Protein AF-A0AAI9PMK7-F1 (afdb_monomer)

Structure (mmCIF, N/CA/C/O backbone):
data_AF-A0AAI9PMK7-F1
#
_entry.id   AF-A0AAI9PMK7-F1
#
loop_
_atom_site.group_PDB
_atom_site.id
_atom_site.type_symbol
_atom_site.label_atom_id
_atom_site.label_alt_id
_atom_site.label_comp_id
_atom_site.label_asym_id
_atom_site.label_entity_id
_atom_site.label_seq_id
_atom_site.pdbx_PDB_ins_code
_atom_site.Cartn_x
_atom_site.Cartn_y
_atom_site.Cartn_z
_atom_site.occupancy
_atom_site.B_iso_or_equiv
_atom_site.auth_seq_id
_atom_site.auth_comp_id
_atom_site.auth_asym_id
_atom_site.auth_atom_id
_atom_site.pdbx_PDB_model_num
ATOM 1 N N . MET A 1 1 ? 12.288 7.461 -36.447 1.00 53.22 1 MET A N 1
ATOM 2 C CA . MET A 1 1 ? 11.816 7.222 -35.068 1.00 53.22 1 MET A CA 1
ATOM 3 C C . MET A 1 1 ? 13.022 6.824 -34.246 1.00 53.22 1 MET A C 1
ATOM 5 O O . MET A 1 1 ? 13.619 5.803 -34.551 1.00 53.22 1 MET A O 1
ATOM 9 N N . ILE A 1 2 ? 13.436 7.657 -33.293 1.00 51.16 2 ILE A N 1
ATOM 10 C CA . ILE A 1 2 ? 14.436 7.251 -32.299 1.00 51.16 2 ILE A CA 1
ATOM 11 C C . ILE A 1 2 ? 13.703 6.283 -31.358 1.00 51.16 2 ILE A C 1
ATOM 13 O O . ILE A 1 2 ? 12.635 6.6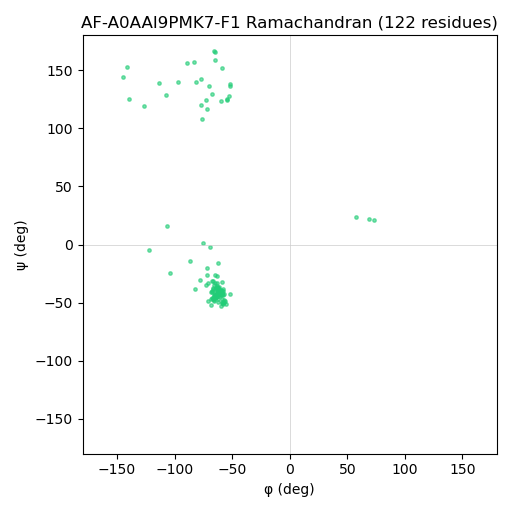67 -30.873 1.00 51.16 2 ILE A O 1
ATOM 17 N N . PRO A 1 3 ? 14.173 5.041 -31.144 1.00 48.94 3 PRO A N 1
ATOM 18 C CA . PRO A 1 3 ? 13.580 4.184 -30.127 1.00 48.94 3 PRO A CA 1
ATOM 19 C C . PRO A 1 3 ? 13.724 4.900 -28.783 1.00 48.94 3 PRO A C 1
ATOM 21 O O . PRO A 1 3 ? 14.827 5.304 -28.412 1.00 48.94 3 PRO A O 1
ATOM 24 N N . ALA A 1 4 ? 12.604 5.126 -28.094 1.00 60.56 4 ALA A N 1
ATOM 25 C CA . ALA A 1 4 ? 12.638 5.645 -26.736 1.00 60.56 4 ALA A CA 1
ATOM 26 C C . ALA A 1 4 ? 13.528 4.708 -25.913 1.00 60.56 4 ALA A C 1
ATOM 28 O O . ALA A 1 4 ? 13.316 3.493 -25.930 1.00 60.56 4 ALA A O 1
ATOM 29 N N . ALA A 1 5 ? 14.550 5.259 -25.255 1.00 56.66 5 ALA A N 1
ATOM 30 C CA . ALA A 1 5 ? 15.340 4.490 -24.307 1.00 56.66 5 ALA A CA 1
ATOM 31 C C . ALA A 1 5 ? 14.370 3.825 -23.315 1.00 56.66 5 ALA A C 1
ATOM 33 O O . ALA A 1 5 ? 13.404 4.485 -22.908 1.00 56.66 5 ALA A O 1
ATOM 34 N N . PRO A 1 6 ? 14.564 2.540 -22.966 1.00 59.81 6 PRO A N 1
ATOM 35 C CA . PRO A 1 6 ? 13.723 1.903 -21.965 1.00 59.81 6 PRO A CA 1
ATOM 36 C C . PRO A 1 6 ? 13.742 2.781 -20.714 1.00 59.81 6 PRO A C 1
ATOM 38 O O . PRO A 1 6 ? 14.812 3.202 -20.267 1.00 59.81 6 PRO A O 1
ATOM 41 N N . LEU A 1 7 ? 12.550 3.125 -20.213 1.00 58.16 7 LEU A N 1
ATOM 42 C CA . LEU A 1 7 ? 12.427 3.873 -18.966 1.00 58.16 7 LEU A CA 1
ATOM 43 C C . LEU A 1 7 ? 13.248 3.137 -17.897 1.00 58.16 7 LEU A C 1
ATOM 45 O O . LEU A 1 7 ?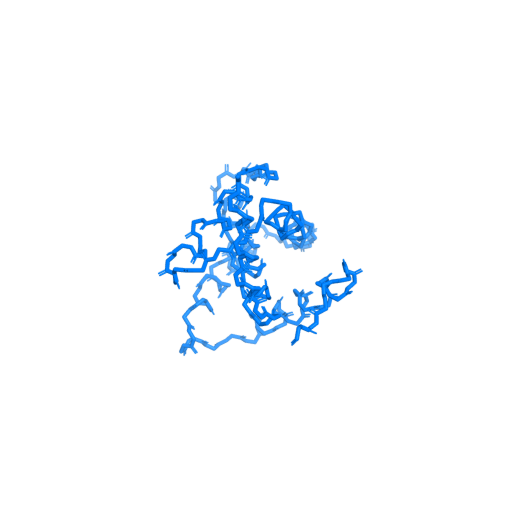 13.218 1.902 -17.881 1.00 58.16 7 LEU A O 1
ATOM 49 N N . PRO A 1 8 ? 14.005 3.857 -17.050 1.00 61.84 8 PRO A N 1
ATOM 50 C CA . PRO A 1 8 ? 14.774 3.215 -15.997 1.00 61.84 8 PRO A CA 1
ATOM 51 C C . PRO A 1 8 ? 13.832 2.348 -15.164 1.00 61.84 8 PRO A C 1
ATOM 53 O O . PRO A 1 8 ? 12.803 2.830 -14.685 1.00 61.84 8 PRO A O 1
ATOM 56 N N . ARG A 1 9 ? 14.161 1.060 -15.045 1.00 76.44 9 ARG A N 1
ATOM 57 C CA . ARG A 1 9 ? 13.415 0.154 -14.179 1.00 76.44 9 ARG A CA 1
ATOM 58 C C . ARG A 1 9 ? 13.658 0.589 -12.741 1.00 76.44 9 ARG A C 1
ATOM 60 O O . ARG A 1 9 ? 14.796 0.841 -12.352 1.00 76.44 9 ARG A O 1
ATOM 67 N N . ILE A 1 10 ? 12.579 0.743 -11.986 1.00 88.75 10 ILE A N 1
ATOM 68 C CA . ILE A 1 10 ? 12.679 0.929 -10.541 1.00 88.75 10 ILE A CA 1
ATOM 69 C C . ILE A 1 10 ? 12.963 -0.427 -9.900 1.00 88.75 10 ILE A C 1
ATOM 71 O O . ILE A 1 10 ? 12.409 -1.441 -10.338 1.00 88.75 10 ILE A O 1
ATOM 75 N N . ASP A 1 11 ? 13.799 -0.418 -8.866 1.00 92.00 11 ASP A N 1
ATOM 76 C CA . ASP A 1 11 ? 14.137 -1.627 -8.125 1.00 92.00 11 ASP A CA 1
ATOM 77 C C . ASP A 1 11 ? 12.925 -2.207 -7.376 1.00 92.00 11 ASP A C 1
ATOM 79 O O . ASP A 1 11 ? 11.868 -1.578 -7.214 1.00 92.00 11 ASP A O 1
ATOM 83 N N . PHE A 1 12 ? 13.086 -3.444 -6.914 1.00 93.31 12 PHE A N 1
ATOM 84 C CA . PHE A 1 12 ? 12.041 -4.174 -6.209 1.00 93.31 12 PHE A CA 1
ATOM 85 C C . PHE A 1 12 ? 11.581 -3.460 -4.929 1.00 93.31 12 PHE A C 1
ATOM 87 O O . PHE A 1 12 ? 10.383 -3.372 -4.661 1.00 93.31 12 PHE A O 1
ATOM 94 N N . ASN A 1 13 ? 12.509 -2.872 -4.169 1.00 94.25 13 ASN A N 1
ATOM 95 C CA . ASN A 1 13 ? 12.186 -2.143 -2.940 1.00 94.25 13 ASN A CA 1
ATOM 96 C C . ASN A 1 13 ? 11.312 -0.913 -3.209 1.00 94.25 13 ASN A C 1
ATOM 98 O O . ASN A 1 13 ? 10.382 -0.637 -2.454 1.00 94.25 13 ASN A O 1
ATOM 102 N N . THR A 1 14 ? 11.549 -0.212 -4.315 1.00 95.38 14 THR A N 1
ATOM 103 C CA . THR A 1 14 ? 10.718 0.912 -4.748 1.00 95.38 14 THR A CA 1
ATOM 104 C C . THR A 1 14 ? 9.326 0.435 -5.155 1.00 95.38 14 THR A C 1
ATOM 106 O O . THR A 1 14 ? 8.339 1.088 -4.820 1.00 95.38 14 THR A O 1
ATOM 109 N N . ARG A 1 15 ? 9.209 -0.716 -5.837 1.00 96.25 15 ARG A N 1
ATOM 110 C CA . ARG A 1 15 ? 7.902 -1.322 -6.168 1.00 96.25 15 ARG A CA 1
ATOM 111 C C . ARG A 1 15 ? 7.133 -1.715 -4.909 1.00 96.25 15 ARG A C 1
ATOM 113 O O . ARG A 1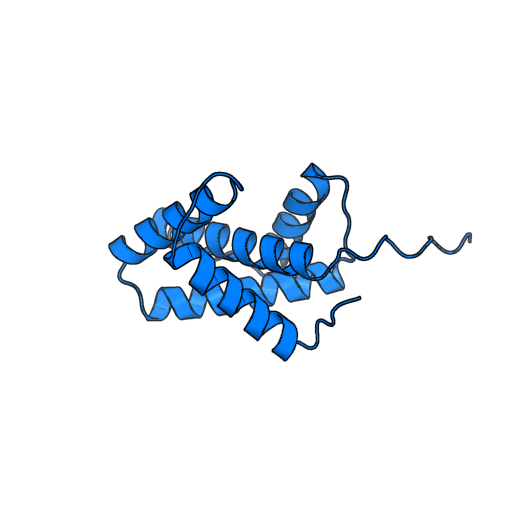 15 ? 5.942 -1.425 -4.828 1.00 96.25 15 ARG A O 1
ATOM 120 N N . LYS A 1 16 ? 7.822 -2.299 -3.924 1.00 97.25 16 LYS A N 1
ATOM 121 C CA . LYS A 1 16 ? 7.277 -2.645 -2.606 1.00 97.25 16 LYS A CA 1
ATOM 122 C C . LYS A 1 16 ? 6.760 -1.415 -1.863 1.00 97.25 16 LYS A C 1
ATOM 124 O O . LYS A 1 16 ? 5.589 -1.377 -1.498 1.00 97.25 16 LYS A O 1
ATOM 129 N N . ALA A 1 17 ? 7.592 -0.382 -1.723 1.00 97.25 17 ALA A N 1
ATOM 130 C CA . ALA A 1 17 ? 7.209 0.873 -1.076 1.00 97.25 17 ALA A CA 1
ATOM 131 C C . ALA A 1 17 ? 6.031 1.559 -1.788 1.00 97.25 17 ALA A C 1
ATOM 133 O O . ALA A 1 17 ? 5.124 2.081 -1.143 1.00 97.25 17 ALA A O 1
ATOM 134 N N . LEU A 1 18 ? 6.010 1.517 -3.123 1.00 97.81 18 LEU A N 1
ATOM 135 C CA . LEU A 1 18 ? 4.908 2.051 -3.911 1.00 97.81 18 LEU A CA 1
ATOM 136 C C . LEU A 1 18 ? 3.610 1.259 -3.691 1.00 97.81 18 LEU A C 1
ATOM 138 O O . LEU A 1 18 ? 2.577 1.869 -3.436 1.00 97.81 18 LEU A O 1
ATOM 142 N N . MET A 1 19 ? 3.634 -0.076 -3.754 1.00 98.25 19 MET A N 1
ATOM 143 C CA . MET A 1 19 ? 2.447 -0.900 -3.487 1.00 98.25 19 MET A CA 1
ATOM 144 C C . MET A 1 19 ? 1.897 -0.663 -2.073 1.00 98.25 19 MET A C 1
ATOM 146 O O . MET A 1 19 ? 0.685 -0.511 -1.904 1.00 98.25 19 MET A O 1
ATOM 150 N N . PHE A 1 20 ? 2.783 -0.563 -1.082 1.00 98.69 20 PHE A N 1
ATOM 151 C CA . PHE A 1 20 ? 2.432 -0.231 0.295 1.00 98.69 20 PHE A CA 1
ATOM 152 C C . PHE A 1 20 ? 1.730 1.133 0.393 1.00 98.69 20 PHE A C 1
ATOM 154 O O . PHE A 1 20 ? 0.620 1.220 0.920 1.00 98.69 20 PHE A O 1
ATOM 161 N N . ALA A 1 21 ? 2.310 2.180 -0.205 1.00 98.50 21 ALA A N 1
ATOM 162 C CA . ALA A 1 21 ? 1.722 3.520 -0.216 1.00 98.50 21 ALA A CA 1
ATOM 163 C C . ALA A 1 21 ? 0.347 3.554 -0.903 1.00 98.50 21 ALA A C 1
ATOM 165 O O . ALA A 1 21 ? -0.591 4.163 -0.396 1.00 98.50 21 ALA A O 1
ATOM 166 N N . LEU A 1 22 ? 0.198 2.869 -2.042 1.00 98.69 22 LEU A N 1
ATOM 167 C CA . LEU A 1 22 ? -1.085 2.776 -2.746 1.00 98.69 22 LEU A CA 1
ATOM 168 C C . LEU A 1 22 ? -2.150 2.063 -1.906 1.00 98.69 22 LEU A C 1
ATOM 170 O O . LEU A 1 22 ? -3.312 2.463 -1.925 1.00 98.69 22 LEU A O 1
ATOM 174 N N . THR A 1 23 ? -1.763 1.025 -1.164 1.00 98.81 23 THR A N 1
ATOM 175 C CA . THR A 1 23 ? -2.668 0.295 -0.268 1.00 98.81 23 THR A CA 1
ATOM 176 C C . THR A 1 23 ? -3.153 1.202 0.862 1.00 98.81 23 THR A C 1
ATOM 178 O O . THR A 1 23 ? -4.358 1.280 1.103 1.00 98.81 23 THR A O 1
ATOM 181 N N . ALA A 1 24 ? -2.245 1.953 1.494 1.00 98.56 24 ALA A N 1
ATOM 182 C CA . ALA A 1 24 ? -2.585 2.918 2.539 1.00 98.56 24 ALA A CA 1
ATOM 183 C C . ALA A 1 24 ? -3.597 3.970 2.043 1.00 98.56 24 ALA A C 1
ATOM 185 O O . ALA A 1 24 ? -4.623 4.205 2.682 1.00 98.56 24 ALA A O 1
ATOM 186 N N . GLU A 1 25 ? -3.350 4.550 0.864 1.00 98.44 25 GLU A N 1
ATOM 187 C CA . GLU A 1 25 ? -4.218 5.553 0.226 1.00 98.44 25 GLU A CA 1
ATOM 188 C C . GLU A 1 25 ? -5.610 4.992 -0.103 1.00 98.44 25 GLU A C 1
ATOM 190 O O . GLU A 1 25 ? -6.629 5.654 0.105 1.00 98.44 25 GLU A O 1
ATOM 195 N N . ARG A 1 26 ? -5.683 3.740 -0.572 1.00 98.56 26 ARG A N 1
ATOM 196 C CA . ARG A 1 26 ? -6.960 3.055 -0.828 1.00 98.56 26 ARG A CA 1
ATOM 197 C C . ARG A 1 26 ? -7.748 2.817 0.456 1.00 98.56 26 ARG A C 1
ATOM 199 O O . ARG A 1 26 ? -8.957 3.043 0.463 1.00 98.56 26 ARG A O 1
ATOM 206 N N . LEU A 1 27 ? -7.085 2.378 1.526 1.00 98.56 27 LEU A N 1
ATOM 207 C CA . LEU A 1 27 ? -7.728 2.153 2.821 1.00 98.56 27 LEU A CA 1
ATOM 208 C C . LEU A 1 27 ? -8.234 3.461 3.433 1.00 98.56 27 LEU A C 1
ATOM 210 O O . LEU A 1 27 ? -9.374 3.496 3.892 1.00 98.56 27 LEU A O 1
ATOM 214 N N . SER A 1 28 ? -7.440 4.536 3.378 1.00 98.19 28 SER A N 1
ATOM 215 C CA . SER A 1 28 ? -7.877 5.867 3.820 1.00 98.19 28 SER A CA 1
ATOM 216 C C . SER A 1 28 ? -9.117 6.313 3.033 1.00 98.19 28 SER A C 1
ATOM 218 O O . SER A 1 28 ? -10.161 6.572 3.632 1.00 98.19 28 SER A O 1
ATOM 220 N N . ALA A 1 29 ? -9.086 6.259 1.694 1.00 98.06 29 ALA A N 1
ATOM 221 C CA . ALA A 1 29 ? -10.242 6.610 0.864 1.00 98.06 29 ALA A CA 1
ATOM 222 C C . ALA A 1 29 ? -11.493 5.764 1.182 1.00 98.06 29 ALA A C 1
ATOM 224 O O . ALA A 1 29 ? -12.614 6.286 1.241 1.00 98.06 29 ALA A O 1
ATOM 225 N N . PHE A 1 30 ? -11.318 4.464 1.426 1.00 98.50 30 PHE A N 1
ATOM 226 C CA . PHE A 1 30 ? -12.422 3.578 1.771 1.00 98.50 30 PHE A CA 1
ATOM 227 C C . PHE A 1 30 ? -13.005 3.885 3.152 1.00 98.50 30 PHE A C 1
ATOM 229 O O . PHE A 1 30 ? -14.216 4.065 3.279 1.00 98.50 30 PHE A O 1
ATOM 236 N N . TYR A 1 31 ? -12.182 3.962 4.193 1.00 98.31 31 TYR A N 1
ATOM 237 C CA . TYR A 1 31 ? -12.685 4.105 5.557 1.00 98.31 31 TYR A CA 1
ATOM 238 C C . TYR A 1 31 ? -13.143 5.528 5.893 1.00 98.31 31 TYR A C 1
ATOM 240 O O . TYR A 1 31 ? -14.089 5.703 6.677 1.00 98.31 31 TYR A O 1
ATOM 248 N N . GLU A 1 32 ? -12.531 6.545 5.287 1.00 97.56 32 GLU A N 1
ATOM 249 C CA . GLU A 1 32 ? -12.902 7.947 5.490 1.00 97.56 32 GLU A CA 1
ATOM 250 C C . GLU A 1 32 ? -14.092 8.368 4.627 1.00 97.56 32 GLU A C 1
ATOM 252 O O . GLU A 1 32 ? -14.951 9.120 5.093 1.00 97.56 32 GLU A O 1
ATOM 257 N N . HIS A 1 33 ? -14.171 7.883 3.385 1.00 96.94 33 HIS A N 1
ATOM 258 C CA . HIS A 1 33 ? -15.141 8.382 2.404 1.00 96.94 33 HIS A CA 1
ATOM 259 C C . HIS A 1 33 ? -16.073 7.310 1.833 1.00 96.94 33 HIS A C 1
ATOM 261 O O . HIS A 1 33 ? -16.985 7.637 1.074 1.00 96.94 33 HIS A O 1
ATOM 267 N N . GLY A 1 34 ? -15.885 6.036 2.185 1.00 97.19 34 GLY A N 1
ATOM 268 C CA . GLY A 1 34 ? -16.671 4.929 1.636 1.00 97.19 34 GLY A CA 1
ATOM 269 C C . GLY A 1 34 ? -16.383 4.666 0.157 1.00 97.19 34 GLY A C 1
ATOM 270 O O . GLY A 1 34 ? -17.237 4.114 -0.537 1.00 97.19 34 GLY A O 1
ATOM 271 N N . GLN A 1 35 ? -15.222 5.094 -0.350 1.00 97.38 35 GLN A N 1
ATOM 272 C CA . GLN A 1 35 ? -14.898 5.053 -1.774 1.00 97.38 35 GLN A CA 1
ATOM 273 C C . GLN A 1 35 ? -13.769 4.083 -2.083 1.00 97.38 35 GLN A C 1
ATOM 275 O O . GLN A 1 35 ? -12.744 4.053 -1.413 1.00 97.38 35 GLN A O 1
ATOM 280 N N . TRP A 1 36 ? -13.936 3.348 -3.176 1.00 97.81 36 TRP A N 1
ATOM 281 C CA . TRP A 1 36 ? -12.885 2.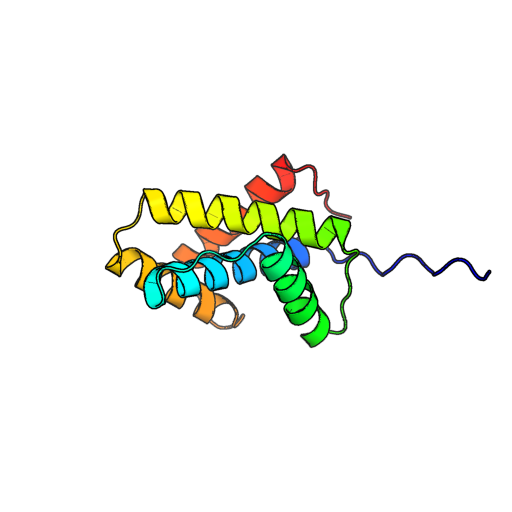517 -3.739 1.00 97.81 36 TRP A CA 1
ATOM 282 C C . TRP A 1 36 ? -12.354 3.137 -5.020 1.00 97.81 36 TRP A C 1
ATOM 284 O O . TRP A 1 36 ? -13.126 3.458 -5.927 1.00 97.81 36 TRP A O 1
ATOM 294 N N . MET A 1 37 ? -11.034 3.284 -5.105 1.00 97.56 37 MET A N 1
ATOM 295 C CA . MET A 1 37 ? -10.390 3.767 -6.320 1.00 97.56 37 MET A CA 1
ATOM 296 C C . MET A 1 37 ? -10.486 2.714 -7.424 1.00 97.56 37 MET A C 1
ATOM 298 O O . MET A 1 37 ? -10.196 1.536 -7.217 1.00 97.56 37 MET A O 1
ATOM 302 N N . THR A 1 38 ? -10.811 3.151 -8.635 1.00 97.88 38 THR A N 1
ATOM 303 C CA . THR A 1 38 ? -10.680 2.304 -9.827 1.00 97.88 38 THR A CA 1
ATOM 304 C C . THR A 1 38 ? -9.212 1.958 -10.098 1.00 97.88 38 THR A C 1
ATOM 306 O O . THR A 1 38 ? -8.300 2.689 -9.698 1.00 97.88 38 THR A O 1
ATOM 309 N N . GLU A 1 39 ? -8.962 0.885 -10.849 1.00 97.19 39 GLU A N 1
ATOM 310 C CA . GLU A 1 39 ? -7.616 0.520 -11.321 1.00 97.19 39 GLU A CA 1
ATOM 311 C C . GLU A 1 39 ? -6.916 1.706 -12.020 1.00 97.19 39 GLU A C 1
ATOM 313 O O . GLU A 1 39 ? -5.746 1.995 -11.765 1.00 97.19 39 GLU A O 1
ATOM 318 N N . GLY A 1 40 ? -7.646 2.452 -12.859 1.00 97.94 40 GLY A N 1
ATOM 319 C CA . GLY A 1 40 ? -7.122 3.623 -13.569 1.00 97.94 40 GLY A CA 1
ATOM 320 C C . GLY A 1 40 ? -6.759 4.797 -12.652 1.00 97.94 40 GLY A C 1
ATOM 321 O O . GLY A 1 40 ? -5.740 5.461 -12.875 1.00 97.94 40 GLY A O 1
ATOM 322 N N . GLN A 1 41 ? -7.550 5.036 -11.600 1.00 98.31 41 GLN A N 1
ATOM 323 C CA . GLN A 1 41 ? -7.223 6.032 -10.574 1.00 98.31 41 GLN A CA 1
ATOM 324 C C . GLN A 1 41 ? -5.973 5.621 -9.793 1.00 98.31 41 GLN A C 1
ATOM 326 O O . GLN A 1 41 ? -5.066 6.439 -9.651 1.00 98.31 41 GLN A O 1
ATOM 331 N N . GLY A 1 42 ? -5.859 4.353 -9.388 1.00 98.31 42 GLY A N 1
ATOM 332 C CA . GLY A 1 42 ? -4.661 3.852 -8.710 1.00 98.31 42 GLY A CA 1
ATOM 333 C C . GLY A 1 42 ? -3.406 3.892 -9.593 1.00 98.31 42 GLY A C 1
ATOM 334 O O . GLY A 1 42 ? -2.342 4.301 -9.137 1.00 98.31 42 GLY A O 1
ATOM 335 N N . ALA A 1 43 ? -3.515 3.601 -10.894 1.00 98.31 43 ALA A N 1
ATOM 336 C CA . ALA A 1 43 ? -2.384 3.709 -11.824 1.00 98.31 43 ALA A CA 1
ATOM 337 C C . ALA A 1 43 ? -1.938 5.171 -12.041 1.00 98.31 43 ALA A C 1
ATOM 339 O O . ALA A 1 43 ? -0.753 5.455 -12.266 1.00 98.31 43 ALA A O 1
ATOM 340 N N . THR A 1 44 ? -2.881 6.115 -11.968 1.00 98.38 44 THR A N 1
ATOM 341 C CA . THR A 1 44 ? -2.585 7.555 -11.950 1.00 98.38 44 THR A CA 1
ATOM 342 C C . THR A 1 44 ? -1.888 7.950 -10.652 1.00 98.38 44 THR A C 1
ATOM 344 O O . THR A 1 44 ? -0.841 8.594 -10.707 1.00 98.38 44 THR A O 1
ATOM 347 N N . LEU A 1 45 ? -2.405 7.505 -9.502 1.00 98.12 45 LEU A N 1
ATOM 348 C CA . LEU A 1 45 ? -1.801 7.739 -8.191 1.00 98.12 45 LEU A CA 1
ATOM 349 C C . LEU A 1 45 ? -0.363 7.209 -8.130 1.00 98.12 45 LEU A C 1
ATOM 351 O O . LEU A 1 45 ? 0.533 7.927 -7.693 1.00 98.12 45 LEU A O 1
ATOM 355 N N . ALA A 1 46 ? -0.115 6.018 -8.678 1.00 98.12 46 ALA A N 1
ATOM 356 C CA . ALA A 1 46 ? 1.221 5.441 -8.776 1.00 98.12 46 ALA A CA 1
ATOM 357 C C . ALA A 1 46 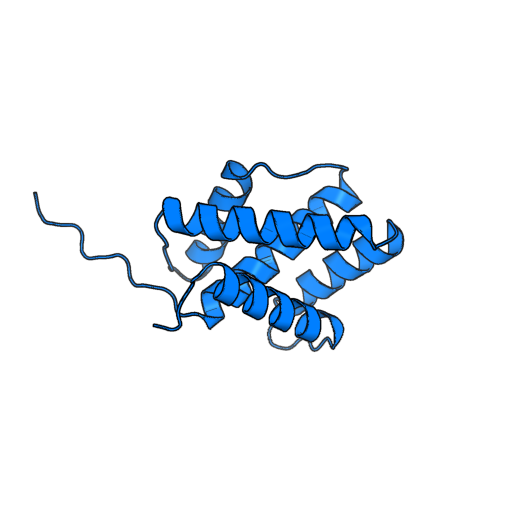? 2.180 6.318 -9.592 1.00 98.12 46 ALA A C 1
ATOM 359 O O . ALA A 1 46 ? 3.324 6.543 -9.202 1.00 98.12 46 ALA A O 1
ATOM 360 N N . GLY A 1 47 ? 1.701 6.864 -10.715 1.00 97.56 47 GLY A N 1
ATOM 361 C CA . GLY A 1 47 ? 2.475 7.814 -11.514 1.00 97.56 47 GLY A CA 1
ATOM 362 C C . GLY A 1 47 ? 2.806 9.090 -10.737 1.00 97.56 47 GLY A C 1
ATOM 363 O O . GLY A 1 47 ? 3.945 9.553 -10.778 1.00 97.56 47 GLY A O 1
ATOM 364 N N . ASN A 1 48 ? 1.840 9.620 -9.983 1.00 97.56 48 ASN A N 1
ATOM 365 C CA . ASN A 1 48 ? 2.043 10.803 -9.150 1.00 97.56 48 ASN A CA 1
ATOM 366 C C . ASN A 1 48 ? 3.066 10.538 -8.040 1.00 97.56 48 ASN A C 1
ATOM 368 O O . ASN A 1 48 ? 3.972 11.350 -7.855 1.00 97.56 48 ASN A O 1
ATOM 372 N N . TRP A 1 49 ? 2.968 9.399 -7.350 1.00 96.56 49 TRP A N 1
ATOM 373 C CA . TRP A 1 49 ? 3.914 8.992 -6.309 1.00 96.56 49 TRP A CA 1
ATOM 374 C C . TRP A 1 49 ? 5.347 8.914 -6.853 1.00 96.56 49 TRP A C 1
ATOM 376 O O . TRP A 1 49 ? 6.240 9.570 -6.322 1.00 96.56 49 TRP A O 1
ATOM 386 N N . LEU A 1 50 ? 5.551 8.223 -7.983 1.00 95.62 50 LEU A N 1
ATOM 387 C CA . LEU A 1 50 ? 6.866 8.084 -8.627 1.00 95.62 50 LEU A CA 1
ATOM 388 C C . LEU A 1 50 ? 7.448 9.428 -9.084 1.00 95.62 50 LEU A C 1
ATOM 390 O O . LEU A 1 50 ? 8.652 9.672 -8.963 1.00 95.62 50 LEU A O 1
ATOM 394 N N . SER A 1 51 ? 6.589 10.327 -9.574 1.00 94.75 51 SER A N 1
ATOM 395 C CA . SER A 1 51 ? 7.016 11.628 -10.090 1.00 94.75 51 SER A CA 1
ATOM 396 C C . SER A 1 51 ? 7.669 12.522 -9.027 1.00 94.75 51 SER A C 1
ATOM 398 O O . SER A 1 51 ? 8.548 13.315 -9.371 1.00 94.75 51 SER A O 1
ATOM 400 N N . ARG A 1 52 ? 7.320 12.345 -7.739 1.00 92.69 52 ARG A N 1
ATOM 401 C CA . ARG A 1 52 ? 7.928 13.069 -6.602 1.00 92.69 52 ARG A CA 1
ATOM 402 C C . ARG A 1 52 ? 9.442 12.845 -6.522 1.00 92.69 52 ARG A C 1
ATOM 404 O O . ARG A 1 52 ? 10.175 13.771 -6.188 1.00 92.69 52 ARG A O 1
ATOM 411 N N . SER A 1 53 ? 9.904 11.661 -6.927 1.00 89.88 53 SER A N 1
ATOM 412 C CA . SER A 1 53 ? 11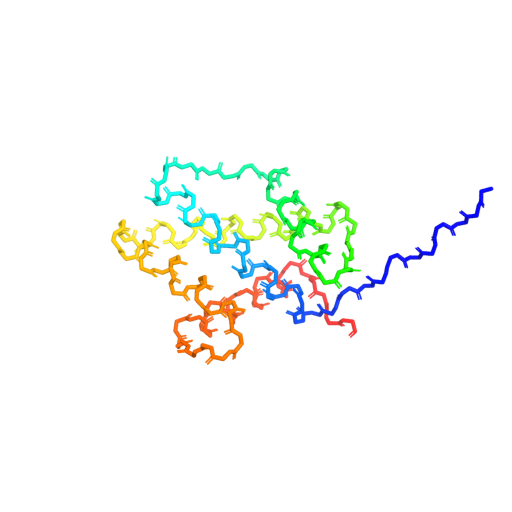.321 11.272 -6.958 1.00 89.88 53 SER A CA 1
ATOM 413 C C . SER A 1 53 ? 11.904 11.231 -8.375 1.00 89.88 53 SER A C 1
ATOM 415 O O . SER A 1 53 ? 12.968 10.658 -8.590 1.00 89.88 53 SER A O 1
ATOM 417 N N . LYS A 1 54 ? 11.222 1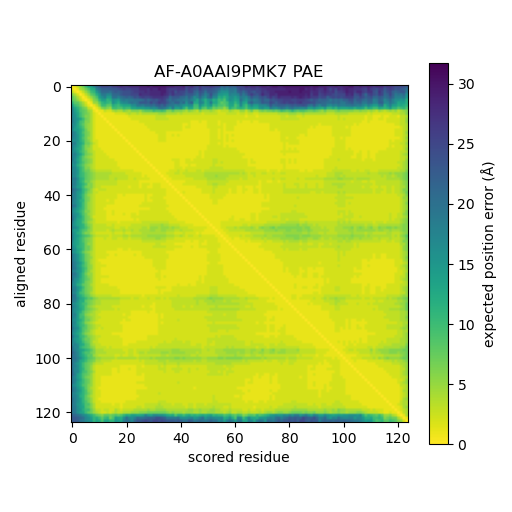1.840 -9.360 1.00 91.31 54 LYS A N 1
ATOM 418 C CA . LYS A 1 54 ? 11.595 11.822 -10.791 1.00 91.31 54 LYS A CA 1
ATOM 419 C C . LYS A 1 54 ? 11.715 10.410 -11.388 1.00 91.31 54 LYS A C 1
ATOM 421 O O . LYS A 1 54 ? 12.394 10.225 -12.397 1.00 91.31 54 LYS A O 1
ATOM 426 N N . LEU A 1 55 ? 11.042 9.432 -10.788 1.00 92.69 55 LEU A N 1
ATOM 427 C CA . LEU A 1 55 ? 10.958 8.069 -11.297 1.00 92.69 55 LEU A CA 1
ATOM 428 C C . LEU A 1 55 ? 9.767 7.933 -12.244 1.00 92.69 55 LEU A C 1
ATOM 430 O O . LEU A 1 55 ? 8.799 8.697 -12.178 1.00 92.69 55 LEU A O 1
ATOM 434 N N . GLN A 1 56 ? 9.839 6.954 -13.141 1.00 91.25 56 GLN A N 1
ATOM 435 C CA . GLN A 1 56 ? 8.768 6.647 -14.081 1.00 91.25 56 GLN A CA 1
ATOM 436 C C . GLN A 1 56 ? 8.629 5.144 -14.267 1.00 91.25 56 GLN A C 1
ATOM 438 O O . GLN A 1 56 ? 9.586 4.393 -14.126 1.00 91.25 56 GLN A O 1
ATOM 443 N N . LEU A 1 57 ? 7.413 4.730 -14.609 1.00 91.31 57 LEU A N 1
ATOM 444 C CA . LEU A 1 57 ? 7.056 3.345 -14.861 1.00 91.31 57 LEU A CA 1
ATOM 445 C C . LEU A 1 57 ? 6.015 3.303 -15.985 1.00 91.31 57 LEU A C 1
ATOM 447 O O . LEU A 1 57 ? 5.151 4.194 -16.072 1.00 91.31 57 LEU A O 1
ATOM 451 N N . ALA A 1 58 ? 6.077 2.288 -16.849 1.00 92.50 58 ALA A N 1
ATOM 452 C CA . ALA A 1 58 ? 5.106 2.143 -17.927 1.00 92.50 58 ALA A CA 1
ATOM 453 C C . ALA A 1 58 ? 3.677 2.032 -17.365 1.00 92.50 58 ALA A C 1
ATOM 455 O O . ALA A 1 58 ? 3.458 1.567 -16.247 1.00 92.50 58 ALA A O 1
ATOM 456 N N . LEU A 1 59 ? 2.670 2.462 -18.137 1.00 94.38 59 LEU A N 1
ATOM 457 C CA . LEU A 1 59 ? 1.272 2.390 -17.686 1.00 94.38 59 LEU A CA 1
ATOM 458 C C . LEU A 1 59 ? 0.851 0.950 -17.350 1.00 94.38 59 LEU A C 1
ATOM 460 O O . LEU A 1 59 ? 0.135 0.750 -16.375 1.00 94.38 59 LEU A O 1
ATOM 464 N N . SER A 1 60 ? 1.303 -0.034 -18.131 1.00 93.50 60 SER A N 1
ATOM 465 C CA . SER A 1 60 ? 1.029 -1.455 -17.889 1.00 93.50 60 SER A CA 1
ATOM 466 C C . SER A 1 60 ? 1.547 -1.918 -16.530 1.00 93.50 60 SER A C 1
ATOM 468 O O . SER A 1 60 ? 0.830 -2.580 -15.795 1.00 93.50 60 SER A O 1
ATOM 470 N N . GLU A 1 61 ? 2.756 -1.518 -16.152 1.00 93.81 61 GLU A N 1
ATOM 471 C CA . GLU A 1 61 ? 3.331 -1.880 -14.857 1.00 93.81 61 GLU A CA 1
ATOM 472 C C . GLU A 1 61 ? 2.659 -1.118 -13.702 1.00 93.81 61 GLU A C 1
ATOM 474 O O . GLU A 1 61 ? 2.439 -1.677 -12.631 1.00 93.81 61 GLU A O 1
ATOM 479 N N . ARG A 1 62 ? 2.259 0.146 -13.916 1.00 96.62 62 ARG A N 1
ATOM 480 C CA . ARG A 1 62 ? 1.495 0.907 -12.908 1.00 96.62 62 ARG A CA 1
ATOM 481 C C . ARG A 1 62 ? 0.124 0.292 -12.653 1.00 96.62 62 ARG A C 1
ATOM 483 O O . ARG A 1 62 ? -0.366 0.362 -11.533 1.00 96.62 62 ARG A O 1
ATOM 490 N N . ARG A 1 63 ? -0.485 -0.302 -13.680 1.00 97.31 63 ARG A N 1
ATOM 491 C CA . ARG A 1 63 ? -1.733 -1.063 -13.560 1.00 97.31 63 ARG A CA 1
ATOM 492 C C . ARG A 1 63 ? -1.561 -2.319 -12.714 1.00 97.31 63 ARG A C 1
ATOM 494 O O . ARG A 1 63 ? -2.380 -2.531 -11.835 1.00 97.31 63 ARG A O 1
ATOM 501 N N . VAL A 1 64 ? -0.462 -3.060 -12.881 1.00 96.44 64 VAL A N 1
ATOM 502 C CA . VAL A 1 64 ? -0.143 -4.214 -12.016 1.00 96.44 64 VAL A CA 1
ATOM 503 C C . VAL A 1 64 ? -0.065 -3.796 -10.544 1.00 96.44 64 VAL A C 1
ATOM 505 O O . VAL A 1 64 ? -0.736 -4.382 -9.704 1.00 96.44 64 VAL A O 1
ATOM 508 N N . LEU A 1 65 ? 0.681 -2.735 -10.220 1.00 97.94 65 LEU A N 1
ATOM 509 C CA . LEU A 1 65 ? 0.777 -2.241 -8.835 1.00 97.94 65 LEU A CA 1
ATOM 510 C C . LEU A 1 65 ? -0.559 -1.686 -8.308 1.00 97.94 65 LEU A C 1
ATOM 512 O O . LEU A 1 65 ? -0.889 -1.831 -7.130 1.00 97.94 65 LEU A O 1
ATOM 516 N N . SER A 1 66 ? -1.342 -1.053 -9.182 1.00 98.56 66 SER A N 1
ATOM 517 C CA . SER A 1 66 ? -2.684 -0.564 -8.857 1.00 98.56 66 SER A CA 1
ATOM 518 C C . SER A 1 66 ? -3.640 -1.700 -8.497 1.00 98.56 66 SER A C 1
ATOM 520 O O . SER A 1 66 ? -4.412 -1.548 -7.554 1.00 98.56 66 SER A O 1
ATOM 522 N N . ASP A 1 67 ? -3.575 -2.811 -9.227 1.00 98.56 67 ASP A N 1
ATOM 523 C CA . ASP A 1 67 ? -4.401 -3.994 -9.001 1.00 98.56 67 ASP A CA 1
ATOM 524 C C . ASP A 1 67 ? -3.987 -4.728 -7.718 1.00 98.56 67 ASP A C 1
ATOM 526 O O . ASP A 1 67 ? -4.820 -4.948 -6.844 1.00 98.56 67 ASP A O 1
ATOM 530 N N . LEU A 1 68 ? -2.689 -4.994 -7.529 1.00 98.62 68 LEU A N 1
ATOM 531 C CA . LEU A 1 68 ? -2.180 -5.654 -6.319 1.00 98.62 68 LEU A CA 1
ATOM 532 C C . LEU A 1 68 ? -2.489 -4.865 -5.038 1.00 98.62 68 LEU A C 1
ATOM 534 O O . LEU A 1 68 ? -2.894 -5.449 -4.035 1.00 98.62 68 LEU A O 1
ATOM 538 N N . SER A 1 69 ? -2.345 -3.537 -5.070 1.00 98.75 69 SER A N 1
ATOM 539 C CA . SER A 1 69 ? -2.725 -2.689 -3.929 1.00 98.75 69 SER A CA 1
ATOM 540 C C . SER A 1 69 ? -4.234 -2.674 -3.667 1.00 98.75 69 SER A C 1
ATOM 542 O O . SER A 1 69 ? -4.640 -2.552 -2.513 1.00 98.75 69 SER A O 1
ATOM 544 N N . ASP A 1 70 ? -5.080 -2.808 -4.700 1.00 98.81 70 ASP A N 1
ATOM 545 C CA . ASP A 1 70 ? -6.524 -2.976 -4.492 1.00 98.81 70 ASP A CA 1
ATOM 546 C C . ASP A 1 70 ? -6.818 -4.308 -3.809 1.00 98.81 70 ASP A C 1
ATOM 548 O O . ASP A 1 70 ? -7.527 -4.326 -2.808 1.00 98.81 70 ASP A O 1
ATOM 552 N N . GLN A 1 71 ? -6.216 -5.397 -4.290 1.00 98.69 71 GLN A N 1
ATOM 553 C CA . GLN A 1 71 ? -6.382 -6.726 -3.704 1.00 98.69 71 GLN A CA 1
ATOM 554 C C . GLN A 1 71 ? -6.008 -6.740 -2.214 1.00 98.69 71 GLN A C 1
ATOM 556 O O . GLN A 1 71 ? -6.807 -7.194 -1.394 1.00 98.69 71 GLN A O 1
ATOM 561 N N . LEU A 1 72 ? -4.851 -6.181 -1.843 1.00 98.62 72 LEU A N 1
ATOM 562 C CA . LEU A 1 72 ? -4.432 -6.115 -0.441 1.00 98.62 72 LEU A CA 1
ATOM 563 C C . LEU A 1 72 ? -5.378 -5.244 0.402 1.00 98.62 72 LEU A C 1
ATOM 565 O O . LEU A 1 72 ? -5.808 -5.649 1.482 1.00 98.62 72 LEU A O 1
ATOM 569 N N . ALA A 1 73 ? -5.767 -4.068 -0.101 1.00 98.69 73 ALA A N 1
ATOM 570 C CA . ALA A 1 73 ? -6.687 -3.185 0.614 1.00 98.69 73 ALA A CA 1
ATOM 571 C C . ALA A 1 73 ? -8.058 -3.849 0.851 1.00 98.69 73 ALA A C 1
ATOM 573 O O . ALA A 1 73 ? -8.663 -3.667 1.908 1.00 98.69 73 ALA A O 1
ATOM 574 N N . ARG A 1 74 ? -8.541 -4.652 -0.104 1.00 98.56 74 ARG A N 1
ATOM 575 C CA . ARG A 1 74 ? -9.780 -5.437 0.027 1.00 98.56 74 ARG A CA 1
ATOM 576 C C . ARG A 1 74 ? -9.659 -6.507 1.106 1.00 98.56 74 ARG A C 1
ATOM 578 O O . ARG A 1 74 ? -10.538 -6.587 1.957 1.00 98.56 74 ARG A O 1
ATOM 585 N N . GLN A 1 75 ? -8.570 -7.274 1.100 1.00 98.25 75 GLN A N 1
ATOM 586 C CA . GLN A 1 75 ? -8.315 -8.325 2.093 1.00 98.25 75 GLN A CA 1
ATOM 587 C C . GLN A 1 75 ? -8.255 -7.757 3.517 1.00 98.25 75 GLN A C 1
ATOM 589 O O . GLN A 1 75 ? -8.856 -8.300 4.445 1.00 98.25 75 GLN A O 1
ATOM 594 N N . LEU A 1 76 ? -7.588 -6.615 3.696 1.00 98.19 76 LEU A N 1
ATOM 595 C CA . LEU A 1 76 ? -7.568 -5.914 4.979 1.00 98.19 76 LEU A CA 1
ATOM 596 C C . LEU A 1 76 ? -8.969 -5.418 5.363 1.00 98.19 76 LEU A C 1
ATOM 598 O O . LEU A 1 76 ? -9.409 -5.618 6.493 1.00 98.19 76 LEU A O 1
ATOM 602 N N . ALA A 1 77 ? -9.715 -4.845 4.417 1.00 98.19 77 ALA A N 1
ATOM 603 C CA . ALA A 1 77 ? -11.066 -4.357 4.680 1.00 98.19 77 ALA A CA 1
ATOM 604 C C . ALA A 1 77 ? -12.078 -5.455 5.050 1.00 98.19 77 ALA A C 1
ATOM 606 O O . ALA A 1 77 ? -13.045 -5.174 5.758 1.00 98.19 77 ALA A O 1
ATOM 607 N N . GLU A 1 78 ? -11.865 -6.695 4.605 1.00 97.94 78 GLU A N 1
ATOM 608 C CA . GLU A 1 78 ? -12.683 -7.856 4.981 1.00 97.94 78 GLU A CA 1
ATOM 609 C C . GLU A 1 78 ? -12.455 -8.311 6.429 1.00 97.94 78 GLU A C 1
ATOM 611 O O . GLU A 1 78 ? -13.344 -8.909 7.037 1.00 97.94 78 GLU A O 1
ATOM 616 N N . THR A 1 79 ? -11.276 -8.034 6.989 1.00 96.50 79 THR A N 1
ATOM 617 C CA . THR A 1 79 ? -10.864 -8.532 8.311 1.00 96.50 79 THR A CA 1
ATOM 618 C C . THR A 1 79 ? -10.929 -7.468 9.403 1.00 96.50 79 THR A C 1
ATOM 620 O O . THR A 1 79 ? -11.091 -7.796 10.580 1.00 96.50 79 THR A O 1
ATOM 623 N N . LEU A 1 80 ? -10.837 -6.190 9.032 1.00 97.62 80 LEU A N 1
ATOM 624 C CA . LEU A 1 80 ? -10.777 -5.075 9.968 1.00 97.62 80 LEU A CA 1
ATOM 625 C C . LEU A 1 80 ? -12.145 -4.423 10.187 1.00 97.62 80 LEU A C 1
ATOM 627 O O . LEU A 1 80 ? -12.914 -4.159 9.261 1.00 97.62 80 LEU A O 1
ATOM 631 N N . SER A 1 81 ? -12.416 -4.059 11.443 1.00 97.81 81 SER A N 1
ATOM 632 C CA . SER A 1 81 ? -13.493 -3.118 11.755 1.00 97.81 81 SER A CA 1
ATOM 633 C C . SER A 1 81 ? -13.184 -1.736 11.165 1.00 97.81 81 SER A C 1
ATOM 635 O O . SER A 1 81 ? -12.044 -1.434 10.818 1.00 97.81 81 SER A O 1
ATOM 637 N N . ARG A 1 82 ? -14.182 -0.845 11.098 1.00 96.88 82 ARG A N 1
ATOM 638 C CA . ARG A 1 82 ? -13.963 0.527 10.610 1.00 96.88 82 ARG A CA 1
ATOM 639 C C . ARG A 1 82 ? -12.903 1.287 11.413 1.00 96.88 82 ARG A C 1
ATOM 641 O O . ARG A 1 82 ? -12.090 1.991 10.831 1.00 96.88 82 ARG A O 1
ATOM 648 N N . GLU A 1 83 ? -12.939 1.174 12.736 1.00 98.00 83 GLU A N 1
ATOM 649 C CA . GLU A 1 83 ? -11.985 1.859 13.614 1.00 98.00 83 GLU A CA 1
ATOM 650 C C . GLU A 1 83 ? -10.570 1.299 13.444 1.00 98.00 83 GLU A C 1
ATOM 652 O O . GLU A 1 83 ? -9.631 2.066 13.242 1.00 98.00 83 GLU A O 1
ATOM 657 N N . ALA A 1 84 ? -10.429 -0.031 13.429 1.00 98.06 84 ALA A N 1
ATOM 658 C CA . ALA A 1 84 ? -9.144 -0.683 13.193 1.00 98.06 84 ALA A CA 1
ATOM 659 C C . ALA A 1 84 ? -8.593 -0.368 11.794 1.00 98.06 84 ALA A C 1
ATOM 661 O O . ALA A 1 84 ? -7.395 -0.176 11.633 1.00 98.06 84 ALA A O 1
ATOM 662 N N . GLY A 1 85 ? -9.474 -0.255 10.800 1.00 98.12 85 GLY A N 1
ATOM 663 C CA . GLY A 1 85 ? -9.141 0.147 9.442 1.00 98.12 85 GLY A CA 1
ATOM 664 C C . GLY A 1 85 ? -8.600 1.570 9.329 1.00 98.12 85 GLY A C 1
ATOM 665 O O . GLY A 1 85 ? -7.583 1.776 8.675 1.00 98.12 85 GLY A O 1
ATOM 666 N N . LEU A 1 86 ? -9.234 2.537 10.005 1.00 98.25 86 LEU A N 1
ATOM 667 C CA . LEU A 1 86 ? -8.738 3.919 10.084 1.00 98.25 86 LEU A CA 1
ATOM 668 C C . LEU A 1 86 ? -7.377 3.995 10.782 1.00 98.25 86 LEU A C 1
ATOM 670 O O . LEU A 1 86 ? -6.492 4.723 10.334 1.00 98.25 86 LEU A O 1
ATOM 674 N N . TYR A 1 87 ? -7.205 3.232 11.865 1.00 97.88 87 TYR A N 1
ATOM 675 C CA . TYR A 1 87 ? -5.919 3.132 12.547 1.00 97.88 87 TYR A CA 1
ATOM 676 C C . TYR A 1 87 ? -4.850 2.541 11.620 1.00 97.88 87 TYR A C 1
ATOM 678 O O . TYR A 1 87 ? -3.800 3.147 11.446 1.00 97.88 87 TYR A O 1
ATOM 686 N N . ALA A 1 88 ? -5.144 1.418 10.958 1.00 98.06 88 ALA A N 1
ATOM 687 C CA . ALA A 1 88 ? -4.233 0.770 10.021 1.00 98.06 88 ALA A CA 1
ATOM 688 C C . ALA A 1 88 ? -3.833 1.696 8.863 1.00 98.06 88 ALA A C 1
ATOM 690 O O . ALA A 1 88 ? -2.647 1.817 8.568 1.00 98.06 88 ALA A O 1
ATOM 691 N N . SER A 1 89 ? -4.790 2.393 8.236 1.00 97.94 89 SER A N 1
ATOM 692 C CA . SER A 1 89 ? -4.475 3.332 7.154 1.00 97.94 89 SER A CA 1
ATOM 693 C C . SER A 1 89 ? -3.588 4.476 7.634 1.00 97.94 89 SER A C 1
ATOM 695 O O . SER A 1 89 ? -2.645 4.840 6.939 1.00 97.94 89 SER A O 1
ATOM 697 N N . HIS A 1 90 ? -3.853 5.020 8.824 1.00 97.94 90 HIS A N 1
ATOM 698 C CA . HIS A 1 90 ? -3.041 6.091 9.398 1.00 97.94 90 HIS A CA 1
ATOM 699 C C . HIS A 1 90 ? -1.625 5.610 9.739 1.00 97.94 90 HIS A C 1
ATOM 701 O O . HIS A 1 90 ? -0.648 6.249 9.368 1.00 97.94 90 HIS A O 1
ATOM 707 N N . GLU A 1 91 ? -1.507 4.449 10.381 1.00 98.25 91 GLU A N 1
ATOM 708 C CA . GLU A 1 91 ? -0.226 3.834 10.731 1.00 98.25 91 GLU A CA 1
ATOM 709 C C . GLU A 1 91 ? 0.640 3.576 9.485 1.00 98.25 91 GLU A C 1
ATOM 711 O O . GLU A 1 91 ? 1.836 3.865 9.479 1.00 98.25 91 GLU A O 1
ATOM 716 N N . MET A 1 92 ? 0.034 3.084 8.397 1.00 98.44 92 MET A N 1
ATOM 717 C CA . MET A 1 92 ? 0.743 2.886 7.130 1.00 98.44 92 MET A CA 1
ATOM 718 C C . MET A 1 92 ? 1.181 4.207 6.493 1.00 98.44 92 MET A C 1
ATOM 720 O O . MET A 1 92 ? 2.268 4.273 5.927 1.00 98.44 92 MET A O 1
ATOM 724 N N . MET A 1 93 ? 0.358 5.256 6.578 1.00 97.69 93 MET A N 1
ATOM 725 C CA . MET A 1 93 ? 0.709 6.581 6.059 1.00 97.69 93 MET A CA 1
ATOM 726 C C . MET A 1 93 ? 1.887 7.200 6.808 1.00 97.69 93 MET A C 1
ATOM 728 O O . MET A 1 93 ? 2.803 7.710 6.167 1.00 97.69 93 MET A O 1
ATOM 732 N N . GLU A 1 94 ? 1.899 7.117 8.141 1.00 98.00 94 GLU A N 1
ATOM 733 C CA . GLU A 1 94 ? 3.017 7.596 8.964 1.00 98.00 94 GLU A CA 1
ATOM 734 C C . GLU A 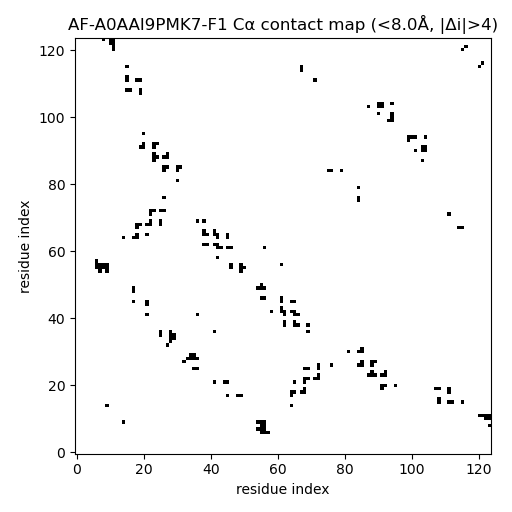1 94 ? 4.312 6.837 8.634 1.00 98.00 94 GLU A C 1
ATOM 736 O O . GLU A 1 94 ? 5.377 7.439 8.507 1.00 98.00 94 GLU A O 1
ATOM 741 N N . ALA A 1 95 ? 4.214 5.528 8.379 1.00 97.69 95 ALA A N 1
ATOM 742 C CA . ALA A 1 95 ? 5.343 4.683 7.986 1.00 97.69 95 ALA A CA 1
ATOM 743 C C . ALA A 1 95 ? 5.908 4.958 6.580 1.00 97.69 95 ALA A C 1
ATOM 745 O O . ALA A 1 95 ? 6.901 4.343 6.189 1.00 97.69 95 ALA A O 1
ATOM 746 N N . LEU A 1 96 ? 5.325 5.890 5.816 1.00 93.62 96 LEU A N 1
ATOM 747 C CA . LEU A 1 96 ? 5.969 6.419 4.611 1.00 93.62 96 LEU A CA 1
ATOM 748 C C . LEU A 1 96 ? 7.152 7.344 4.942 1.00 93.62 96 LEU A C 1
ATOM 750 O O . LEU A 1 96 ? 8.014 7.543 4.082 1.00 93.62 96 LEU A O 1
ATOM 754 N N . ASP A 1 97 ? 7.219 7.898 6.159 1.00 94.00 97 ASP A N 1
ATOM 755 C CA . ASP A 1 97 ? 8.437 8.528 6.670 1.00 94.00 97 ASP A CA 1
ATOM 756 C C . ASP A 1 97 ? 9.428 7.433 7.106 1.00 94.00 97 ASP A C 1
ATOM 758 O O . ASP A 1 97 ? 9.127 6.663 8.020 1.00 94.00 97 ASP A O 1
ATOM 762 N N . PRO A 1 98 ? 10.639 7.364 6.523 1.00 88.19 98 PRO A N 1
ATOM 763 C CA . PRO A 1 98 ? 11.627 6.345 6.880 1.00 88.19 98 PRO A CA 1
ATOM 764 C C . PRO A 1 98 ? 12.105 6.410 8.343 1.00 88.19 98 PRO A C 1
ATOM 766 O O . PRO A 1 98 ? 12.721 5.458 8.822 1.00 88.19 98 PRO A O 1
ATOM 769 N N . ASN A 1 99 ? 11.867 7.514 9.058 1.00 94.94 99 ASN A N 1
ATOM 770 C CA . ASN A 1 99 ? 12.211 7.644 10.476 1.00 94.94 99 ASN A CA 1
ATOM 771 C C . ASN A 1 99 ? 11.114 7.116 11.409 1.00 94.94 99 ASN A C 1
ATOM 773 O O . ASN A 1 99 ? 11.370 6.930 12.600 1.00 94.94 99 ASN A O 1
ATOM 777 N N . TYR A 1 100 ? 9.908 6.877 10.893 1.00 96.31 100 TYR A N 1
ATOM 778 C CA . TYR A 1 100 ? 8.825 6.268 11.650 1.00 96.31 100 TYR A CA 1
ATOM 779 C C . TYR A 1 100 ? 8.999 4.747 11.688 1.00 96.31 100 TYR A C 1
ATOM 781 O O . TYR A 1 100 ? 9.417 4.128 10.712 1.00 96.31 100 TYR A O 1
ATOM 789 N N . GLN A 1 101 ? 8.722 4.133 12.837 1.00 93.50 101 GLN A N 1
ATOM 790 C CA . GLN A 1 101 ? 8.926 2.701 13.053 1.00 93.50 101 GLN A CA 1
ATOM 791 C C . GLN A 1 101 ? 7.631 2.076 13.549 1.00 93.50 101 GLN A C 1
ATOM 793 O O . GLN A 1 101 ? 7.147 2.420 14.625 1.00 93.50 101 GLN A O 1
ATOM 798 N N . SER A 1 102 ? 7.109 1.124 12.779 1.00 96.94 102 SER A N 1
ATOM 799 C CA . SER A 1 102 ? 5.880 0.411 13.106 1.00 96.94 102 SER A CA 1
ATOM 800 C C . SER A 1 102 ? 6.016 -1.064 12.768 1.00 96.94 102 SER A C 1
ATOM 802 O O . SER A 1 102 ? 6.323 -1.429 11.634 1.00 96.94 102 SER A O 1
ATOM 804 N N . ALA A 1 103 ? 5.773 -1.923 13.760 1.00 97.00 103 ALA A N 1
ATOM 805 C CA . ALA A 1 103 ? 5.746 -3.369 13.550 1.00 97.00 103 ALA A CA 1
ATOM 806 C C . ALA A 1 103 ? 4.644 -3.758 12.553 1.00 97.00 103 ALA A C 1
ATOM 808 O O . ALA A 1 103 ? 4.886 -4.559 11.659 1.00 97.00 103 ALA A O 1
ATOM 809 N N . PHE A 1 104 ? 3.479 -3.111 12.648 1.00 96.69 104 PHE A N 1
ATOM 810 C CA . PHE A 1 104 ? 2.382 -3.319 11.708 1.00 96.69 104 PHE A CA 1
ATOM 811 C C . PHE A 1 104 ? 2.785 -2.953 10.276 1.00 96.69 104 PHE A C 1
ATOM 813 O O . PHE A 1 104 ? 2.525 -3.711 9.346 1.00 96.69 104 PHE A O 1
ATOM 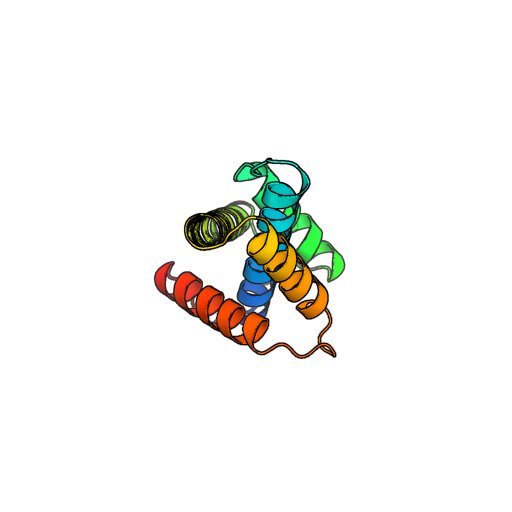820 N N . ALA A 1 105 ? 3.462 -1.816 10.085 1.00 97.19 105 ALA A N 1
ATOM 821 C CA . ALA A 1 105 ? 3.928 -1.427 8.758 1.00 97.19 105 ALA A CA 1
ATOM 822 C C . ALA A 1 105 ? 4.956 -2.414 8.185 1.00 97.19 105 ALA A C 1
ATOM 824 O O . ALA A 1 105 ? 4.916 -2.687 6.988 1.00 97.19 105 ALA A O 1
ATOM 825 N N . HIS A 1 106 ? 5.839 -2.978 9.018 1.00 97.31 106 HIS A N 1
ATOM 826 C CA . HIS A 1 106 ? 6.764 -4.026 8.583 1.00 97.31 106 HIS A CA 1
ATOM 827 C C . HIS A 1 106 ? 6.024 -5.285 8.116 1.00 97.31 106 HIS A C 1
ATOM 829 O O . HIS A 1 106 ? 6.290 -5.742 7.008 1.00 97.31 106 HIS A O 1
ATOM 835 N N . ASP A 1 107 ? 5.033 -5.767 8.873 1.00 98.06 107 ASP A N 1
ATOM 836 C CA . ASP A 1 107 ? 4.211 -6.916 8.461 1.00 98.06 107 ASP A CA 1
ATOM 837 C C . ASP A 1 107 ? 3.500 -6.648 7.119 1.00 98.06 107 ASP A C 1
ATOM 839 O O . ASP A 1 107 ? 3.428 -7.511 6.245 1.00 98.06 107 ASP A O 1
ATOM 843 N N . MET A 1 108 ? 2.999 -5.425 6.913 1.00 98.19 108 MET A N 1
ATOM 844 C CA . MET A 1 108 ? 2.352 -5.028 5.656 1.00 98.19 108 MET A CA 1
ATOM 845 C C . MET A 1 108 ? 3.337 -4.884 4.488 1.00 98.19 108 MET A C 1
ATOM 847 O O . MET A 1 108 ? 2.978 -5.164 3.342 1.00 98.19 108 MET A O 1
ATOM 851 N N . LEU A 1 109 ? 4.573 -4.453 4.744 1.00 98.12 109 LEU A N 1
ATOM 852 C CA . LEU A 1 109 ? 5.633 -4.429 3.735 1.00 98.12 109 LEU A CA 1
ATOM 853 C C . LEU A 1 109 ? 6.037 -5.850 3.326 1.00 98.12 109 LEU A C 1
ATOM 855 O O . LEU A 1 109 ? 6.205 -6.097 2.131 1.00 98.12 109 LEU A O 1
ATOM 859 N N . ASP A 1 110 ? 6.140 -6.775 4.278 1.00 98.31 110 ASP A N 1
ATOM 860 C CA . ASP A 1 110 ? 6.408 -8.192 4.008 1.00 98.31 110 ASP A CA 1
ATOM 861 C C . ASP A 1 110 ? 5.278 -8.824 3.181 1.00 98.31 110 ASP A C 1
ATOM 863 O O . ASP A 1 110 ? 5.527 -9.586 2.243 1.00 98.31 110 ASP A O 1
ATOM 867 N N . GLU A 1 111 ? 4.030 -8.437 3.442 1.00 98.38 111 GLU A N 1
ATOM 868 C CA . GLU A 1 111 ? 2.890 -8.884 2.642 1.00 98.38 111 GLU A CA 1
ATOM 869 C C . GLU A 1 111 ? 2.909 -8.309 1.214 1.00 98.38 111 GLU A C 1
ATOM 871 O O . GLU A 1 111 ? 2.675 -9.035 0.242 1.00 98.38 111 GLU A O 1
ATOM 876 N N . CYS A 1 112 ? 3.272 -7.031 1.051 1.00 98.38 112 CYS A N 1
ATOM 877 C CA . CYS A 1 112 ? 3.491 -6.442 -0.274 1.00 98.38 112 CYS A CA 1
ATOM 878 C C . CYS A 1 112 ? 4.590 -7.189 -1.042 1.00 98.38 112 CYS A C 1
ATOM 880 O O . CYS A 1 112 ? 4.444 -7.460 -2.233 1.00 98.38 112 CYS A O 1
ATOM 882 N N . GLU A 1 113 ? 5.686 -7.538 -0.367 1.00 97.81 113 GLU A N 1
ATOM 883 C CA . GLU A 1 113 ? 6.767 -8.331 -0.948 1.00 97.81 113 GLU A CA 1
ATOM 884 C C . GLU A 1 113 ? 6.274 -9.692 -1.443 1.00 97.81 113 GLU A C 1
ATOM 886 O O . GLU A 1 113 ? 6.525 -10.051 -2.598 1.00 97.81 113 GLU A O 1
ATOM 891 N N . ARG A 1 114 ? 5.538 -10.425 -0.600 1.00 97.94 114 ARG A N 1
ATOM 892 C CA . ARG A 1 114 ? 4.961 -11.728 -0.949 1.00 97.94 114 ARG A CA 1
ATOM 893 C C . ARG A 1 114 ? 4.093 -11.631 -2.205 1.00 97.94 114 ARG A C 1
ATOM 895 O O . ARG A 1 114 ? 4.311 -12.379 -3.158 1.00 97.94 114 ARG A O 1
ATOM 902 N N . MET A 1 115 ? 3.159 -10.679 -2.239 1.00 98.25 115 MET A N 1
ATOM 903 C CA . MET A 1 115 ? 2.242 -10.489 -3.369 1.00 98.25 115 MET A CA 1
ATOM 904 C C . MET A 1 115 ? 2.959 -10.075 -4.660 1.00 98.25 115 MET A C 1
ATOM 906 O O . MET A 1 115 ? 2.605 -10.547 -5.740 1.00 98.25 115 MET A O 1
ATOM 910 N N . LEU A 1 116 ? 3.988 -9.225 -4.574 1.00 96.81 116 LEU A N 1
ATOM 911 C CA . LEU A 1 116 ? 4.796 -8.845 -5.737 1.00 96.81 116 LEU A CA 1
ATOM 912 C C . LEU A 1 116 ? 5.522 -10.051 -6.338 1.00 96.81 116 LEU A C 1
ATOM 914 O O . LEU A 1 116 ? 5.497 -10.233 -7.558 1.00 96.81 116 LEU A O 1
ATOM 918 N N . ARG A 1 117 ? 6.123 -10.900 -5.495 1.00 95.75 117 ARG A N 1
ATOM 919 C CA . ARG A 1 117 ? 6.793 -12.128 -5.948 1.00 95.75 117 ARG A CA 1
ATOM 920 C C . ARG A 1 117 ? 5.808 -13.103 -6.591 1.00 95.75 117 ARG A C 1
ATOM 922 O O . ARG A 1 117 ? 6.106 -13.658 -7.645 1.00 95.75 117 ARG A O 1
ATOM 929 N N . GLU A 1 118 ? 4.621 -13.275 -6.011 1.00 96.00 118 GLU A N 1
ATOM 930 C CA . GLU A 1 118 ? 3.558 -14.121 -6.578 1.00 96.00 118 GLU A CA 1
ATOM 931 C C . GLU A 1 118 ? 3.044 -13.611 -7.928 1.00 96.00 118 GLU A C 1
ATOM 933 O O . GLU A 1 118 ? 2.724 -14.406 -8.812 1.00 96.00 118 GLU A O 1
ATOM 938 N N . ALA A 1 119 ? 3.034 -12.292 -8.124 1.00 93.69 119 ALA A N 1
ATOM 939 C CA . ALA A 1 119 ? 2.713 -11.662 -9.400 1.00 93.69 119 ALA A CA 1
ATOM 940 C C . ALA A 1 119 ? 3.848 -11.752 -10.443 1.00 93.69 119 ALA A C 1
ATOM 942 O O . ALA A 1 119 ? 3.703 -11.228 -11.549 1.00 93.69 119 ALA A O 1
ATOM 943 N N . GLY A 1 120 ? 4.974 -12.394 -10.111 1.00 91.56 120 GLY A N 1
ATOM 944 C CA . GLY A 1 120 ? 6.132 -12.530 -10.996 1.00 91.56 120 GLY A CA 1
ATOM 945 C C . GLY A 1 120 ? 6.931 -11.238 -11.172 1.00 91.56 120 GLY A C 1
ATOM 946 O O . GLY A 1 120 ? 7.633 -11.086 -12.169 1.00 91.56 120 GLY A O 1
ATOM 947 N N . VAL A 1 121 ? 6.814 -10.284 -10.241 1.00 87.31 121 VAL A N 1
ATOM 948 C CA . VAL A 1 121 ? 7.696 -9.113 -10.206 1.00 87.31 121 VAL A CA 1
ATOM 949 C C . VAL A 1 121 ? 9.037 -9.562 -9.634 1.00 87.31 121 VAL A C 1
ATOM 951 O O . VAL A 1 121 ? 9.147 -9.864 -8.448 1.00 87.31 121 VAL A O 1
ATOM 954 N N . GLU A 1 122 ? 10.045 -9.641 -10.494 1.00 78.44 122 GLU A N 1
ATOM 955 C CA . GLU A 1 122 ? 11.391 -10.081 -10.124 1.00 78.44 122 GLU A CA 1
ATOM 956 C C . GLU A 1 122 ? 12.223 -8.933 -9.530 1.00 78.44 122 GLU A C 1
ATOM 958 O O . GLU A 1 122 ? 11.955 -7.749 -9.761 1.00 78.44 122 GLU A O 1
ATOM 963 N N . GLU A 1 123 ? 13.236 -9.296 -8.742 1.00 68.38 123 GLU A N 1
ATOM 964 C CA . GLU A 1 123 ? 14.333 -8.391 -8.397 1.00 68.38 123 GLU A CA 1
ATOM 965 C C . GLU A 1 123 ? 15.203 -8.209 -9.649 1.00 68.38 123 GLU A C 1
ATOM 967 O O . GLU A 1 123 ? 15.736 -9.192 -10.162 1.00 68.38 123 GLU A O 1
ATOM 972 N N . ASP A 1 124 ? 15.285 -6.980 -10.173 1.00 57.25 124 ASP A N 1
ATOM 973 C CA . ASP A 1 124 ? 16.258 -6.620 -11.220 1.00 57.25 124 ASP A CA 1
ATOM 974 C C . ASP A 1 124 ? 17.705 -6.701 -10.691 1.00 57.25 124 ASP A C 1
ATOM 976 O O . ASP A 1 124 ? 17.942 -6.287 -9.529 1.00 57.25 124 ASP A O 1
#

Mean predicted aligned error: 4.26 Å

Solvent-accessible surface area (backbone atoms only — not comparable to full-atom values): 6898 Å² total; per-residue (Å²): 132,81,78,76,73,78,72,67,80,74,49,47,69,55,52,33,54,48,29,42,51,50,19,23,54,44,35,41,40,31,64,77,69,73,38,80,75,51,54,69,54,35,24,48,50,47,50,55,59,34,47,78,74,75,44,62,74,58,70,71,59,29,36,51,44,22,45,54,19,46,54,52,34,50,58,49,58,76,74,42,52,69,67,57,38,48,51,51,17,49,51,40,54,54,48,70,41,87,87,47,87,49,72,68,44,50,55,49,47,53,49,38,43,53,53,38,49,75,72,67,57,66,76,122

Sequence (124 aa):
MIPAAPLPRIDFNTRKALMFALTAERLSAFYEHGQWMTEGQGATLAGNWLSRSKLQLALSERRVLSDLSDQLARQLAETLSREAGLYASHEMMEALDPNYQSAFAHDMLDECERMLREAGVEED

Foldseek 3Di:
DPPDDPFDDDFPLLLLLLLLLLLLVQLCCCLVPVDGDDLQRQLVVSQVVQVVVPGDDDSVVSSVSSVLSSVVSVVCVVVDDSVRSNVLSVLSVQVNPVVDDDPSNVVSSVVSSVSCVVVVNDGD

Nearest PDB structures (foldseek):
  2ivx-assembly2_B  TM=2.329E-01  e=1.124E+00  Homo sapiens
  3lcn-assembly2_B  TM=2.759E-01  e=4.992E+00  Saccharomyces cerevisiae

pLDDT: mean 93.21, std 11.18, range [48.94, 98.81]

Radius of gyration: 14.61 Å; Cα contacts (8 Å, |Δi|>4): 130; chains: 1; bounding box: 33×27×49 Å

Secondary structure (DSSP, 8-state):
-PPPPPPPPPPHHHHHHHHHHHHHHHHHHHHHHS----HHHHHHHHHHHHHTTT----HHHHHHHHHHHHHHHHHHHHHS-HHHHHHHHHHHHHTTSTT---HHHHHHHHHHHHHHHHTT----